Protein AF-M5RPS0-F1 (afdb_monomer)

Structure (mmCIF, N/CA/C/O backbone):
data_AF-M5RPS0-F1
#
_entry.id   AF-M5RPS0-F1
#
loop_
_atom_site.group_PDB
_atom_site.id
_atom_site.type_symbol
_atom_site.label_atom_id
_atom_site.label_alt_id
_atom_site.label_comp_id
_atom_site.label_asym_id
_atom_site.label_entity_id
_atom_site.label_seq_id
_atom_site.pdbx_PDB_ins_code
_atom_site.Cartn_x
_atom_site.Cartn_y
_atom_site.Cartn_z
_atom_site.occupancy
_atom_site.B_iso_or_equiv
_atom_site.auth_seq_id
_atom_site.auth_comp_id
_atom_site.auth_asym_id
_atom_site.auth_atom_id
_atom_site.pdbx_PDB_model_num
ATOM 1 N N . MET A 1 1 ? 8.910 -7.729 -21.639 1.00 49.31 1 MET A N 1
ATOM 2 C CA . MET A 1 1 ? 8.881 -6.461 -20.877 1.00 49.31 1 MET A CA 1
ATOM 3 C C . MET A 1 1 ? 8.513 -6.832 -19.441 1.00 49.31 1 MET A C 1
ATOM 5 O O . MET A 1 1 ? 7.450 -6.484 -18.976 1.00 49.31 1 MET A O 1
ATOM 9 N N . GLU A 1 2 ? 9.351 -7.652 -18.801 1.00 52.94 2 GLU A N 1
ATOM 10 C CA . GLU A 1 2 ? 8.969 -8.493 -17.639 1.00 52.94 2 GLU A CA 1
ATOM 11 C C . GLU A 1 2 ? 10.058 -8.421 -16.542 1.00 52.94 2 GLU A C 1
ATOM 13 O O . GLU A 1 2 ? 9.780 -8.303 -15.359 1.00 52.94 2 GLU A O 1
ATOM 18 N N . LEU A 1 3 ? 11.321 -8.252 -16.955 1.00 50.12 3 LEU A N 1
ATOM 19 C CA . LEU A 1 3 ? 12.501 -8.154 -16.084 1.00 50.12 3 LEU A CA 1
ATOM 20 C C . LEU A 1 3 ? 12.547 -6.948 -15.123 1.00 50.12 3 LEU A C 1
ATOM 22 O O . LEU A 1 3 ? 13.269 -6.990 -14.128 1.00 50.12 3 LEU A O 1
ATOM 26 N N . LEU A 1 4 ? 11.838 -5.851 -15.417 1.00 44.72 4 LEU A N 1
ATOM 27 C CA . LEU A 1 4 ? 11.839 -4.665 -14.545 1.00 44.72 4 LEU A CA 1
ATOM 28 C C . LEU A 1 4 ? 10.884 -4.823 -13.358 1.00 44.72 4 LEU A C 1
ATOM 30 O O . LEU A 1 4 ? 11.212 -4.363 -12.266 1.00 44.72 4 LEU A O 1
ATOM 34 N N . ALA A 1 5 ? 9.748 -5.497 -13.555 1.00 50.94 5 ALA A N 1
ATOM 35 C CA . ALA A 1 5 ? 8.778 -5.751 -12.495 1.00 50.94 5 ALA A CA 1
ATOM 36 C C . ALA A 1 5 ? 9.378 -6.674 -11.423 1.00 50.94 5 ALA A C 1
ATOM 38 O O . ALA A 1 5 ? 9.348 -6.334 -10.241 1.00 50.94 5 ALA A O 1
ATOM 39 N N . ASP A 1 6 ? 10.053 -7.748 -11.840 1.00 54.44 6 ASP A N 1
ATOM 40 C CA . ASP A 1 6 ? 10.699 -8.701 -10.927 1.00 54.44 6 ASP A CA 1
ATOM 41 C C . ASP A 1 6 ? 11.872 -8.092 -10.146 1.00 54.44 6 ASP A C 1
ATOM 43 O O . ASP A 1 6 ? 12.095 -8.394 -8.971 1.00 54.44 6 ASP A O 1
ATOM 47 N N . MET A 1 7 ? 12.641 -7.199 -10.776 1.00 54.59 7 MET A N 1
ATOM 48 C CA . MET A 1 7 ? 13.786 -6.558 -10.124 1.00 54.59 7 MET A CA 1
ATOM 49 C C . MET A 1 7 ? 13.350 -5.528 -9.077 1.00 54.59 7 MET A C 1
ATOM 51 O O . MET A 1 7 ? 13.989 -5.400 -8.027 1.00 54.59 7 MET A O 1
ATOM 55 N N . VAL A 1 8 ? 12.256 -4.809 -9.349 1.00 58.19 8 VAL A N 1
ATOM 56 C CA . VAL A 1 8 ? 11.620 -3.923 -8.369 1.00 58.19 8 VAL A CA 1
ATOM 57 C C . VAL A 1 8 ? 11.005 -4.764 -7.255 1.00 58.19 8 VAL A C 1
ATOM 59 O O . VAL A 1 8 ? 11.323 -4.519 -6.097 1.00 58.19 8 VAL A O 1
ATOM 62 N N . ALA A 1 9 ? 10.241 -5.812 -7.574 1.00 60.81 9 ALA A N 1
ATOM 63 C CA . ALA A 1 9 ? 9.615 -6.687 -6.583 1.00 60.81 9 ALA A CA 1
ATOM 64 C C . ALA A 1 9 ? 10.624 -7.261 -5.576 1.00 60.81 9 ALA A C 1
ATOM 66 O O . ALA A 1 9 ? 10.380 -7.187 -4.376 1.00 60.81 9 ALA A O 1
ATOM 67 N N . ASN A 1 10 ? 11.793 -7.731 -6.029 1.00 57.72 10 ASN A N 1
ATOM 68 C CA . ASN A 1 10 ? 12.819 -8.285 -5.137 1.00 57.72 10 ASN A CA 1
ATOM 69 C C . ASN A 1 10 ? 13.450 -7.232 -4.206 1.00 57.72 10 ASN A C 1
ATOM 71 O O . ASN A 1 10 ? 13.560 -7.456 -3.002 1.00 57.72 10 ASN A O 1
ATOM 75 N N . ARG A 1 11 ? 13.807 -6.042 -4.717 1.00 60.53 11 ARG A N 1
ATOM 76 C CA . ARG A 1 11 ? 14.349 -4.953 -3.871 1.00 60.53 11 ARG A CA 1
ATOM 77 C C . ARG A 1 11 ? 13.324 -4.410 -2.881 1.00 60.53 11 ARG A C 1
ATOM 79 O O . ARG A 1 11 ? 13.687 -3.955 -1.795 1.00 60.53 11 ARG A O 1
ATOM 86 N N . VAL A 1 12 ? 12.060 -4.419 -3.282 1.00 63.09 12 VAL A N 1
ATOM 87 C CA . VAL A 1 1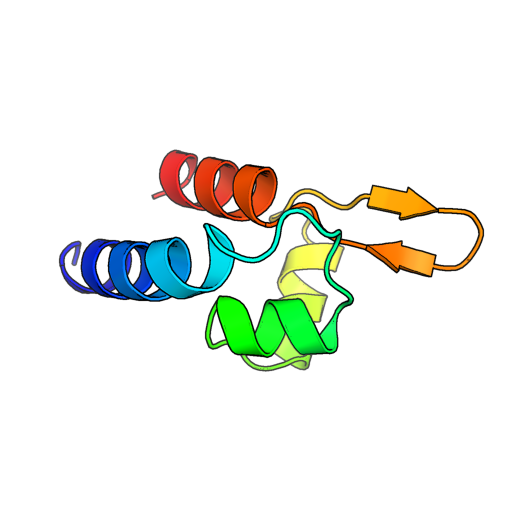2 ? 10.935 -3.946 -2.482 1.00 63.09 12 VAL A CA 1
ATOM 88 C C . VAL A 1 12 ? 10.585 -4.971 -1.404 1.00 63.09 12 VAL A C 1
ATOM 90 O O . VAL A 1 12 ? 10.443 -4.592 -0.244 1.00 63.09 12 VAL A O 1
ATOM 93 N N . ALA A 1 13 ? 10.588 -6.265 -1.734 1.00 61.38 13 ALA A N 1
ATOM 94 C CA . ALA A 1 13 ? 10.386 -7.360 -0.790 1.00 61.38 13 ALA A CA 1
ATOM 95 C C . ALA A 1 13 ? 11.405 -7.344 0.362 1.00 61.38 13 ALA A C 1
ATOM 97 O O . ALA A 1 13 ? 10.998 -7.448 1.516 1.00 61.38 13 ALA A O 1
ATOM 98 N N . ASP A 1 14 ? 12.696 -7.117 0.089 1.00 60.19 14 ASP A N 1
ATOM 99 C CA . ASP A 1 14 ? 13.729 -7.044 1.139 1.00 60.19 14 ASP A CA 1
ATOM 100 C C . ASP A 1 14 ? 13.544 -5.849 2.090 1.00 60.19 14 ASP A C 1
ATOM 102 O O . ASP A 1 14 ? 13.756 -5.957 3.304 1.00 60.19 14 ASP A O 1
ATOM 106 N N . ARG A 1 15 ? 13.115 -4.691 1.566 1.00 59.56 15 ARG A N 1
ATOM 107 C CA . ARG A 1 15 ? 12.816 -3.513 2.400 1.00 59.56 15 ARG A CA 1
ATOM 108 C C . ARG A 1 15 ? 11.550 -3.704 3.237 1.00 59.56 15 ARG A C 1
ATOM 110 O O . ARG A 1 15 ? 11.474 -3.185 4.349 1.00 59.56 15 ARG A O 1
ATOM 117 N N . LEU A 1 16 ? 10.590 -4.470 2.726 1.00 60.91 16 LEU A N 1
ATOM 118 C CA . LEU A 1 16 ? 9.277 -4.682 3.333 1.00 60.91 16 LEU A CA 1
ATOM 119 C C . LEU A 1 16 ? 9.215 -5.855 4.306 1.00 60.91 16 LEU A C 1
ATOM 121 O O . LEU A 1 16 ? 8.490 -5.770 5.294 1.00 60.91 16 LEU A O 1
ATOM 125 N N . ALA A 1 17 ? 10.009 -6.909 4.100 1.00 57.69 17 ALA A N 1
ATOM 126 C CA . ALA A 1 17 ? 10.071 -8.070 4.991 1.00 57.69 17 ALA A CA 1
ATOM 127 C C . ALA A 1 17 ? 10.448 -7.691 6.437 1.00 57.69 17 ALA A C 1
ATOM 129 O O . ALA A 1 17 ? 10.076 -8.380 7.388 1.00 57.69 17 ALA A O 1
ATOM 130 N N . ASN A 1 18 ? 11.129 -6.555 6.614 1.00 57.81 18 ASN A N 1
ATOM 131 C CA . ASN A 1 18 ? 11.495 -6.007 7.919 1.00 57.81 18 ASN A CA 1
ATOM 132 C C . ASN A 1 18 ? 10.450 -5.039 8.512 1.00 57.81 18 ASN A C 1
ATOM 134 O O . ASN A 1 18 ? 10.579 -4.624 9.664 1.00 57.81 18 ASN A O 1
ATOM 138 N N . GLN A 1 19 ? 9.399 -4.683 7.768 1.00 60.09 19 GLN A N 1
ATOM 139 C CA . GLN A 1 19 ? 8.370 -3.729 8.180 1.00 60.09 19 GLN A CA 1
ATOM 140 C C . GLN A 1 19 ? 7.000 -4.412 8.284 1.00 60.09 19 GLN A C 1
ATOM 142 O O . GLN A 1 19 ? 6.125 -4.221 7.449 1.00 60.09 19 GLN A O 1
ATOM 147 N N . ARG A 1 20 ? 6.756 -5.135 9.388 1.00 65.69 20 ARG A N 1
ATOM 148 C CA . ARG A 1 20 ? 5.421 -5.674 9.754 1.00 65.69 20 ARG A CA 1
ATOM 149 C C . ARG A 1 20 ? 4.378 -4.594 10.110 1.00 65.69 20 ARG A C 1
ATOM 151 O O . ARG A 1 20 ? 3.428 -4.866 10.840 1.00 65.69 20 ARG A O 1
ATOM 158 N N . ARG A 1 21 ? 4.575 -3.346 9.681 1.00 83.81 21 ARG A N 1
ATOM 159 C CA . ARG A 1 21 ? 3.710 -2.209 10.013 1.00 83.81 21 ARG A CA 1
ATOM 160 C C . ARG A 1 21 ? 2.990 -1.715 8.769 1.00 83.81 21 ARG A C 1
ATOM 162 O O . ARG A 1 21 ? 3.547 -1.747 7.677 1.00 83.81 21 ARG A O 1
ATOM 169 N N . LEU A 1 22 ? 1.782 -1.199 8.969 1.00 89.50 22 LEU A N 1
ATOM 170 C CA . LEU A 1 22 ? 1.057 -0.501 7.918 1.00 89.50 22 LEU A CA 1
ATOM 171 C C . LEU A 1 22 ? 1.824 0.754 7.495 1.00 89.50 22 LEU A C 1
ATOM 173 O O . LEU A 1 22 ? 2.314 1.502 8.345 1.00 89.50 22 LEU A O 1
ATOM 177 N N . LEU A 1 23 ? 1.892 0.983 6.191 1.00 90.38 23 LEU A N 1
ATOM 178 C CA . LEU A 1 23 ? 2.572 2.125 5.606 1.00 90.38 23 LEU A CA 1
A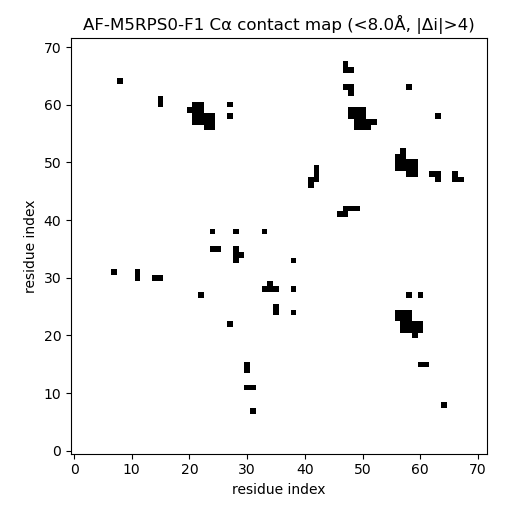TOM 179 C C . LEU A 1 23 ? 1.598 3.269 5.374 1.00 90.38 23 LEU A C 1
ATOM 181 O O . LEU A 1 23 ? 0.437 3.078 5.009 1.00 90.38 23 LEU A O 1
ATOM 185 N N . THR A 1 24 ? 2.086 4.481 5.572 1.00 92.81 24 THR A N 1
ATOM 186 C CA . THR A 1 24 ? 1.428 5.694 5.108 1.00 92.81 24 THR A CA 1
ATOM 187 C C . THR A 1 24 ? 1.644 5.873 3.609 1.00 92.81 24 THR A C 1
ATOM 189 O O . THR A 1 24 ? 2.494 5.244 2.982 1.00 92.81 24 THR A O 1
ATOM 192 N N . ARG A 1 25 ? 0.872 6.780 3.019 1.00 91.88 25 ARG A N 1
ATOM 193 C CA . ARG A 1 25 ? 0.980 7.126 1.604 1.00 91.88 25 ARG A CA 1
ATOM 194 C C . ARG A 1 25 ? 2.403 7.521 1.137 1.00 91.88 25 ARG A C 1
ATOM 196 O O . ARG A 1 25 ? 2.817 6.987 0.111 1.00 91.88 25 ARG A O 1
ATOM 203 N N . PRO A 1 26 ? 3.160 8.409 1.818 1.00 92.12 26 PRO A N 1
ATOM 204 C CA . PRO A 1 26 ? 4.531 8.719 1.402 1.00 92.12 26 PRO A CA 1
ATOM 205 C C . PRO A 1 26 ? 5.474 7.517 1.543 1.00 92.12 26 PRO A C 1
ATOM 207 O O . PRO A 1 26 ? 6.260 7.268 0.637 1.00 92.12 26 PRO A O 1
ATOM 210 N N . GLU A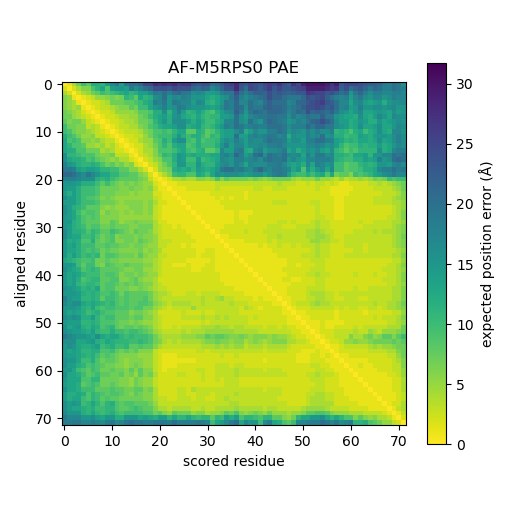 1 27 ? 5.342 6.727 2.614 1.00 90.00 27 GLU A N 1
ATOM 211 C CA . GLU A 1 27 ? 6.161 5.523 2.809 1.00 90.00 27 GLU A CA 1
ATOM 212 C C . GLU A 1 27 ? 5.929 4.497 1.693 1.00 90.00 27 GLU A C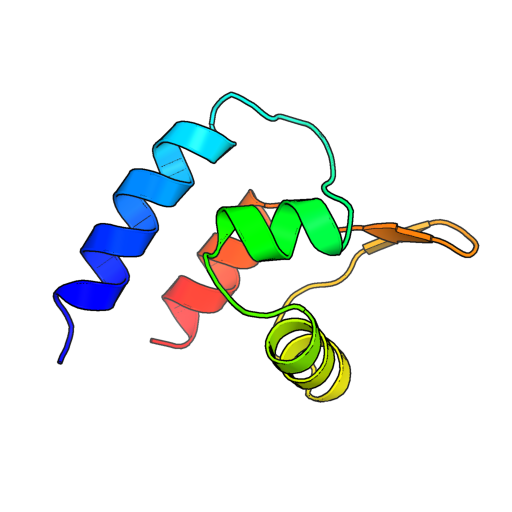 1
ATOM 214 O O . GLU A 1 27 ? 6.884 3.952 1.150 1.00 90.00 27 GLU A O 1
ATOM 219 N N . LEU A 1 28 ? 4.672 4.263 1.297 1.00 89.38 28 LEU A N 1
ATOM 220 C CA . LEU A 1 28 ? 4.375 3.347 0.198 1.00 89.38 28 LEU A CA 1
ATOM 221 C C . LEU A 1 28 ? 4.961 3.843 -1.131 1.00 89.38 28 LEU A C 1
ATOM 223 O O . LEU A 1 28 ? 5.505 3.039 -1.882 1.00 89.38 28 LEU A O 1
ATOM 227 N N . ALA A 1 29 ? 4.872 5.146 -1.419 1.00 90.06 29 ALA A N 1
ATOM 228 C CA . ALA A 1 29 ? 5.412 5.733 -2.648 1.00 90.06 29 ALA A CA 1
ATOM 229 C C . ALA A 1 29 ? 6.927 5.502 -2.778 1.00 90.06 29 ALA A 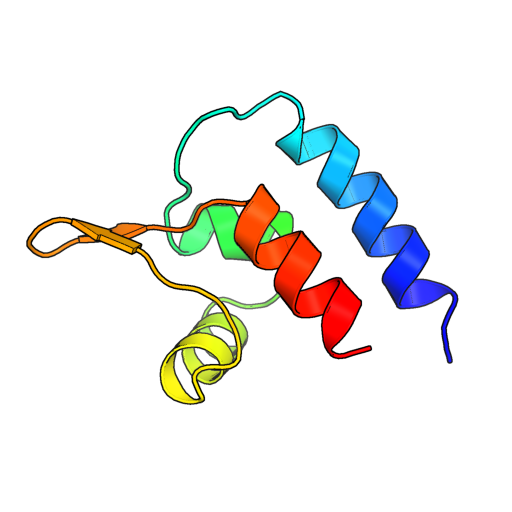C 1
ATOM 231 O O . ALA A 1 29 ? 7.408 5.130 -3.849 1.00 90.06 29 ALA A O 1
ATOM 232 N N . GLU A 1 30 ? 7.663 5.662 -1.675 1.00 87.69 30 GLU A N 1
ATOM 233 C CA . GLU A 1 30 ? 9.097 5.360 -1.609 1.00 87.69 30 GLU A CA 1
ATOM 234 C C . GLU A 1 30 ? 9.378 3.870 -1.797 1.00 87.69 30 GLU A C 1
ATOM 236 O O . GLU A 1 30 ? 10.311 3.494 -2.506 1.00 87.69 30 GLU A O 1
ATOM 241 N N . VAL A 1 31 ? 8.557 3.021 -1.178 1.00 83.25 31 VAL A N 1
ATOM 242 C CA . VAL A 1 31 ? 8.688 1.567 -1.247 1.00 83.25 31 VAL A CA 1
ATOM 243 C C . VAL A 1 31 ? 8.509 1.070 -2.676 1.00 83.25 31 VAL A C 1
ATOM 245 O O . VAL A 1 31 ? 9.399 0.403 -3.180 1.00 83.25 31 VAL A O 1
ATOM 248 N N . ILE A 1 32 ? 7.415 1.410 -3.360 1.00 82.44 32 ILE A N 1
ATOM 249 C CA . ILE A 1 32 ? 7.169 0.937 -4.736 1.00 82.44 32 ILE A CA 1
ATOM 250 C C . ILE A 1 32 ? 7.859 1.809 -5.798 1.00 82.44 32 ILE A C 1
ATOM 252 O O . ILE A 1 32 ? 7.707 1.568 -6.993 1.00 82.44 32 ILE A O 1
ATOM 256 N N . ASN A 1 33 ? 8.634 2.808 -5.361 1.00 84.38 33 ASN A N 1
ATOM 257 C CA . ASN A 1 33 ? 9.397 3.734 -6.193 1.00 84.38 33 ASN A CA 1
ATOM 258 C C . ASN A 1 33 ? 8.544 4.446 -7.263 1.00 84.38 33 ASN A C 1
ATOM 260 O O . ASN A 1 33 ? 8.905 4.500 -8.441 1.00 84.38 33 ASN A O 1
ATOM 264 N N . VAL A 1 34 ? 7.405 5.009 -6.848 1.00 87.44 34 VAL A N 1
ATOM 265 C CA . VAL A 1 34 ? 6.531 5.829 -7.703 1.00 87.44 34 VAL A CA 1
ATOM 266 C C . VAL A 1 34 ? 6.329 7.216 -7.110 1.00 87.44 34 VAL A C 1
ATOM 268 O O . VAL A 1 34 ? 6.458 7.439 -5.908 1.00 87.44 34 VAL A O 1
ATOM 271 N N . SER A 1 35 ? 5.961 8.174 -7.956 1.00 92.06 35 SER A N 1
ATOM 272 C CA . SER A 1 35 ? 5.615 9.510 -7.482 1.00 92.06 35 SER A CA 1
ATOM 273 C C . SER A 1 35 ? 4.293 9.501 -6.699 1.00 92.06 35 SER A C 1
ATOM 275 O O . SER A 1 35 ? 3.354 8.772 -7.023 1.00 92.06 35 SER A O 1
ATOM 277 N N . ILE A 1 36 ? 4.187 10.370 -5.690 1.00 93.12 36 ILE A N 1
ATOM 278 C CA . ILE A 1 36 ? 2.969 10.556 -4.884 1.00 93.12 36 ILE A CA 1
ATOM 279 C C . ILE A 1 36 ? 1.708 10.841 -5.740 1.00 93.12 36 ILE A C 1
ATOM 281 O O . ILE A 1 36 ? 0.651 10.303 -5.396 1.00 93.12 36 ILE A O 1
ATOM 285 N N . PRO A 1 37 ? 1.768 11.625 -6.8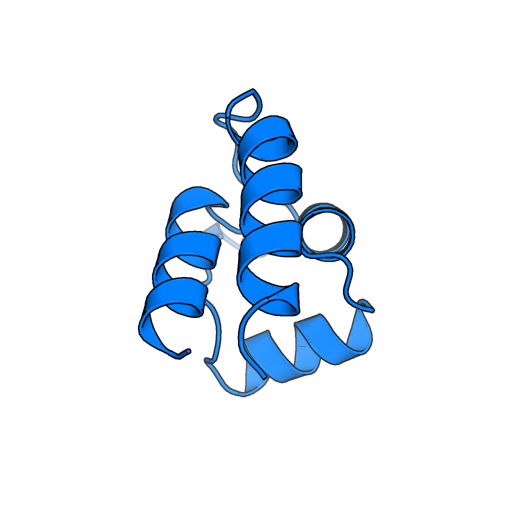42 1.00 95.06 37 PRO A N 1
ATOM 286 C CA . PRO A 1 37 ? 0.630 11.814 -7.749 1.00 95.06 37 PRO A CA 1
ATOM 287 C C . PRO A 1 37 ? 0.232 10.548 -8.519 1.00 95.06 37 PRO A C 1
ATOM 289 O O . PRO A 1 37 ? -0.957 10.295 -8.717 1.00 95.06 37 PRO A O 1
ATOM 292 N N . LYS A 1 38 ? 1.208 9.728 -8.936 1.00 92.25 38 LYS A N 1
ATOM 293 C CA . LYS A 1 38 ? 0.917 8.442 -9.583 1.00 92.25 38 LYS A CA 1
ATOM 294 C C . LYS A 1 38 ? 0.266 7.487 -8.589 1.00 92.25 38 LYS A C 1
ATOM 296 O O . LYS A 1 38 ? -0.757 6.903 -8.923 1.00 92.25 38 LYS A O 1
ATOM 301 N N . LEU A 1 39 ? 0.786 7.412 -7.364 1.00 91.62 39 LEU A N 1
ATOM 302 C CA . LEU A 1 39 ? 0.164 6.639 -6.289 1.00 91.62 39 LEU A CA 1
ATOM 303 C C . LEU A 1 39 ? -1.284 7.087 -6.031 1.00 91.62 39 LEU A C 1
ATOM 305 O O . LEU A 1 39 ? -2.160 6.252 -5.866 1.00 91.62 39 LEU A O 1
ATOM 309 N N . ASP A 1 40 ? -1.559 8.392 -6.056 1.00 93.62 40 ASP A N 1
ATOM 310 C CA . ASP A 1 40 ? -2.926 8.919 -5.925 1.00 93.62 40 ASP A CA 1
ATOM 311 C C . ASP A 1 40 ? -3.863 8.463 -7.037 1.00 93.62 40 ASP A C 1
ATOM 313 O O . ASP A 1 40 ? -5.026 8.156 -6.788 1.00 93.62 40 ASP A O 1
ATOM 317 N N . THR A 1 41 ? -3.344 8.423 -8.262 1.00 94.38 41 THR A N 1
ATOM 318 C CA . THR A 1 41 ? -4.090 7.931 -9.421 1.00 94.38 41 THR A CA 1
ATOM 319 C C . THR A 1 41 ? -4.437 6.458 -9.222 1.00 94.38 41 THR A C 1
ATOM 321 O O . THR A 1 41 ? -5.599 6.099 -9.333 1.00 94.38 41 THR A O 1
ATOM 324 N N . MET A 1 42 ? -3.470 5.640 -8.792 1.00 90.44 42 MET A N 1
ATOM 325 C CA . MET A 1 42 ? -3.681 4.213 -8.506 1.00 90.44 42 MET A CA 1
ATOM 326 C C . MET A 1 42 ? -4.709 3.985 -7.386 1.00 90.44 42 MET A C 1
ATOM 328 O O . MET A 1 42 ? -5.547 3.099 -7.490 1.00 90.44 42 MET A O 1
ATOM 332 N N . ILE A 1 43 ? -4.684 4.803 -6.325 1.00 91.75 43 ILE A N 1
ATOM 333 C CA . ILE A 1 43 ? -5.681 4.749 -5.239 1.00 91.75 43 ILE A CA 1
ATOM 334 C C . ILE A 1 43 ? -7.076 5.109 -5.754 1.00 91.75 43 ILE A C 1
ATOM 336 O O . ILE A 1 43 ? -8.063 4.494 -5.359 1.00 91.75 43 ILE A O 1
ATOM 340 N N . ARG A 1 44 ? -7.172 6.152 -6.583 1.00 93.31 44 ARG A N 1
ATOM 341 C CA . ARG A 1 44 ? -8.444 6.629 -7.136 1.00 93.31 44 ARG A CA 1
ATOM 342 C C . ARG A 1 44 ? -9.051 5.615 -8.100 1.00 93.31 44 ARG A C 1
ATOM 344 O O . ARG A 1 44 ? -10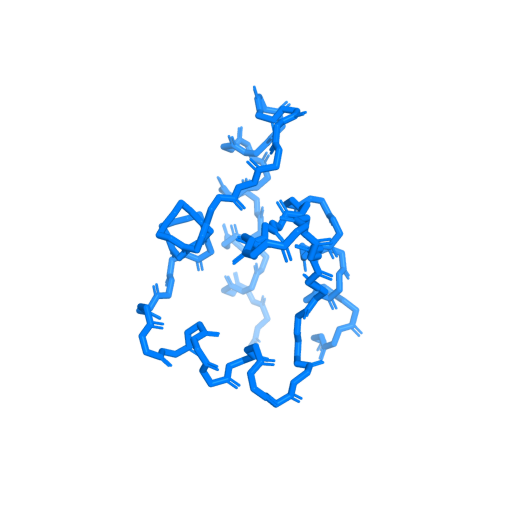.268 5.462 -8.110 1.00 93.31 44 ARG A O 1
ATOM 351 N N . ASP A 1 45 ? -8.204 4.959 -8.880 1.00 91.62 45 ASP A N 1
ATOM 352 C CA . ASP A 1 45 ? -8.596 4.023 -9.929 1.00 91.62 45 ASP A CA 1
ATOM 353 C C . ASP A 1 45 ? -8.754 2.579 -9.378 1.00 91.62 45 ASP A C 1
ATOM 355 O O . ASP A 1 45 ? -8.999 1.653 -10.141 1.00 91.62 45 ASP A O 1
ATOM 359 N N . ASP A 1 46 ? -8.671 2.403 -8.047 1.00 88.00 46 ASP A N 1
ATOM 360 C CA . ASP A 1 46 ? -8.801 1.132 -7.305 1.00 88.00 46 ASP A CA 1
ATOM 361 C C . ASP A 1 46 ? -7.781 0.050 -7.726 1.00 88.00 46 ASP A C 1
ATOM 363 O O . ASP A 1 46 ? -8.010 -1.149 -7.592 1.00 88.00 46 ASP A O 1
ATOM 367 N N . GLU A 1 47 ? -6.612 0.484 -8.211 1.00 87.56 47 GLU A N 1
ATOM 368 C CA . GLU A 1 47 ? -5.524 -0.385 -8.690 1.00 87.56 47 GLU A CA 1
ATOM 369 C C . GLU A 1 47 ? -4.663 -0.962 -7.550 1.00 87.56 47 GLU A C 1
ATOM 371 O O . GLU A 1 47 ? -3.792 -1.799 -7.787 1.00 87.56 47 GLU A O 1
ATOM 376 N N . ILE A 1 48 ? -4.853 -0.501 -6.308 1.00 89.44 48 ILE A N 1
ATOM 377 C CA . ILE A 1 48 ? -4.122 -1.001 -5.137 1.00 89.44 48 ILE A CA 1
ATOM 378 C C . ILE A 1 48 ? -5.024 -1.150 -3.909 1.00 89.44 48 ILE A C 1
ATOM 380 O O . ILE A 1 48 ? -5.884 -0.303 -3.665 1.00 89.44 48 ILE A O 1
ATOM 384 N N . PRO A 1 49 ? -4.793 -2.173 -3.066 1.00 90.50 49 PRO A N 1
ATOM 385 C CA . PRO A 1 49 ? -5.573 -2.374 -1.856 1.00 90.50 49 PRO A CA 1
ATOM 386 C C . PRO A 1 49 ? -5.291 -1.280 -0.821 1.00 90.50 49 PRO A C 1
ATOM 388 O O . PRO A 1 49 ? -4.142 -0.982 -0.485 1.00 90.50 49 PRO A O 1
ATOM 391 N N . VAL A 1 50 ? -6.366 -0.716 -0.271 1.00 93.56 50 VAL A N 1
ATOM 392 C CA . VAL A 1 50 ? -6.320 0.381 0.700 1.00 93.56 50 VAL A CA 1
ATOM 393 C C . VAL A 1 50 ? -6.951 -0.035 2.026 1.00 93.56 50 VAL A C 1
ATOM 395 O O . VAL A 1 50 ? -8.066 -0.552 2.058 1.00 93.56 50 VAL A O 1
ATOM 398 N N . ILE A 1 51 ? -6.298 0.294 3.143 1.00 92.94 51 ILE A N 1
ATOM 399 C CA . ILE A 1 51 ? -6.850 0.124 4.491 1.00 92.94 51 ILE A CA 1
ATOM 400 C C . ILE A 1 51 ? -7.219 1.496 5.056 1.00 92.94 51 ILE A C 1
ATOM 402 O O . ILE A 1 51 ? -6.375 2.378 5.230 1.00 92.94 51 ILE A O 1
ATOM 406 N N . ARG A 1 52 ? -8.501 1.689 5.375 1.00 92.62 52 ARG A N 1
ATOM 407 C CA . ARG A 1 52 ? -9.002 2.931 5.979 1.00 92.62 52 ARG A CA 1
ATOM 408 C C . ARG A 1 52 ? -9.156 2.751 7.487 1.00 92.62 52 ARG A C 1
ATOM 410 O O . ARG A 1 52 ? -9.970 1.951 7.935 1.00 92.62 52 ARG A O 1
ATOM 417 N N . VAL A 1 53 ? -8.397 3.518 8.272 1.00 87.88 53 VAL A N 1
ATOM 418 C CA . VAL A 1 53 ? -8.469 3.528 9.744 1.00 87.88 53 VAL A CA 1
ATOM 419 C C . VAL A 1 53 ? -8.905 4.913 10.207 1.00 87.88 53 VAL A C 1
ATOM 421 O O . VAL A 1 53 ? -8.114 5.859 10.271 1.00 87.88 53 VAL A O 1
ATOM 424 N N . GLY A 1 54 ? -10.199 5.056 10.503 1.00 91.00 54 GLY A N 1
ATOM 425 C CA . GLY A 1 54 ? -10.807 6.352 10.793 1.00 91.00 54 GLY A CA 1
ATOM 426 C C . GLY A 1 54 ? -10.635 7.315 9.616 1.00 91.00 54 GLY A C 1
ATOM 427 O O . GLY A 1 54 ? -11.139 7.069 8.526 1.00 91.00 54 GLY A O 1
ATOM 428 N N . ARG A 1 55 ? -9.902 8.414 9.833 1.00 90.50 55 ARG A N 1
ATOM 429 C CA . ARG A 1 55 ? -9.591 9.413 8.791 1.00 90.50 55 ARG A CA 1
ATOM 430 C C . ARG A 1 55 ? -8.280 9.142 8.046 1.00 90.50 55 ARG A C 1
ATOM 432 O O . ARG A 1 55 ? -7.923 9.913 7.160 1.00 90.50 55 ARG A O 1
ATOM 439 N N . LYS A 1 56 ? -7.531 8.106 8.433 1.00 88.75 56 LYS A N 1
ATOM 440 C CA . LYS A 1 56 ? -6.227 7.786 7.848 1.00 88.75 56 LYS A CA 1
ATOM 441 C C . LYS A 1 56 ? -6.358 6.705 6.786 1.00 88.75 56 LYS A C 1
ATOM 443 O O . LYS A 1 56 ? -7.140 5.767 6.928 1.00 88.75 56 LYS A O 1
ATOM 448 N N . VAL A 1 57 ? -5.534 6.847 5.757 1.00 92.81 57 VAL A N 1
ATOM 449 C CA . VAL A 1 57 ? -5.348 5.863 4.697 1.00 92.81 57 VAL A CA 1
ATOM 450 C C . VAL A 1 57 ? -3.986 5.214 4.896 1.00 92.81 57 VAL A C 1
ATOM 452 O O . VAL A 1 57 ? -2.977 5.916 4.996 1.00 92.81 57 VAL A O 1
ATOM 455 N N . LEU A 1 58 ? -3.989 3.893 5.008 1.00 94.19 58 LEU A N 1
ATOM 456 C CA . LEU A 1 58 ? -2.828 3.062 5.274 1.00 94.19 58 LEU A CA 1
ATOM 457 C C . LEU A 1 58 ? -2.779 1.892 4.290 1.00 94.19 58 LEU A C 1
ATOM 459 O O . LEU A 1 58 ? -3.784 1.541 3.671 1.00 94.19 58 LEU A O 1
ATOM 463 N N . PHE A 1 59 ? -1.607 1.281 4.176 1.00 92.25 59 PHE A N 1
ATOM 464 C CA . PHE A 1 59 ? -1.338 0.228 3.208 1.00 92.25 59 PHE A CA 1
ATOM 465 C C . PHE A 1 59 ? -0.644 -0.943 3.883 1.00 92.25 59 PHE A C 1
ATOM 467 O O . PHE A 1 59 ? 0.338 -0.754 4.602 1.00 92.25 59 PHE A O 1
ATOM 474 N N . ASP A 1 60 ? -1.154 -2.148 3.643 1.00 89.12 60 ASP A N 1
ATOM 475 C CA . ASP A 1 60 ? -0.402 -3.360 3.937 1.00 89.12 60 ASP A CA 1
ATOM 476 C C . ASP A 1 60 ? 0.553 -3.616 2.763 1.00 89.12 60 ASP A C 1
ATOM 478 O O . ASP A 1 60 ? 0.093 -3.866 1.643 1.00 89.12 60 ASP A O 1
ATOM 482 N N . PRO A 1 61 ? 1.872 -3.537 2.984 1.00 85.12 61 PRO A N 1
ATOM 483 C CA . PRO A 1 61 ? 2.835 -3.708 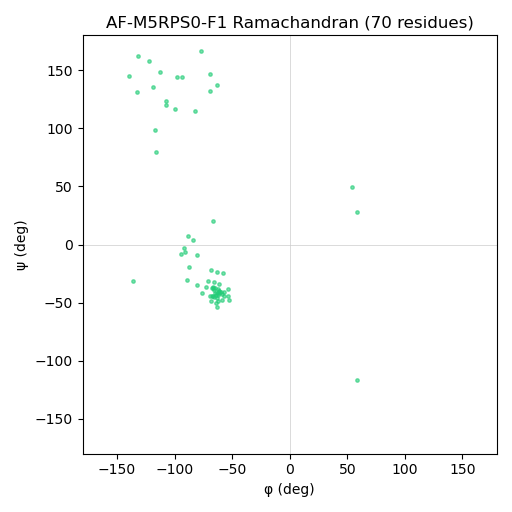1.910 1.00 85.12 61 PRO A CA 1
ATOM 484 C C . PRO A 1 61 ? 2.774 -5.083 1.236 1.00 85.12 61 PRO A C 1
ATOM 486 O O . PRO A 1 61 ? 2.978 -5.168 0.026 1.00 85.12 61 PRO A O 1
ATOM 489 N N . HIS A 1 62 ? 2.463 -6.150 1.978 1.00 82.88 62 HIS A N 1
ATOM 490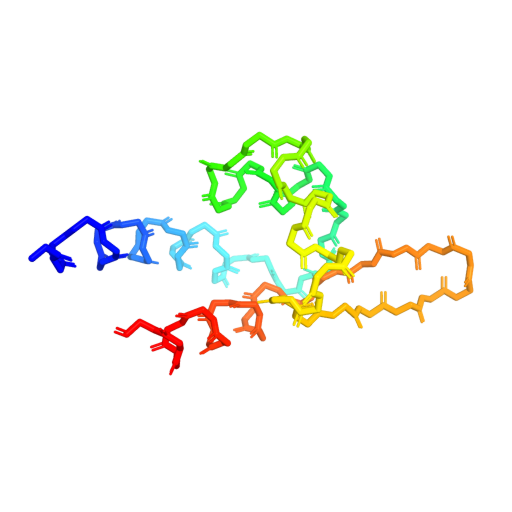 C CA . HIS A 1 62 ? 2.362 -7.492 1.403 1.00 82.88 62 HIS A CA 1
ATOM 491 C C . HIS A 1 62 ? 1.147 -7.606 0.486 1.00 82.88 62 HIS A C 1
ATOM 493 O O . HIS A 1 62 ? 1.267 -8.112 -0.630 1.00 82.88 62 HIS A O 1
ATOM 499 N N . ALA A 1 63 ? 0.003 -7.076 0.927 1.00 86.50 63 ALA A N 1
ATOM 500 C CA . ALA A 1 63 ? -1.213 -7.061 0.125 1.00 86.50 63 ALA A CA 1
ATOM 501 C C . ALA A 1 63 ? -1.022 -6.257 -1.170 1.00 86.50 63 ALA A C 1
ATOM 503 O O . ALA A 1 63 ? -1.453 -6.702 -2.231 1.00 86.50 63 ALA A O 1
ATOM 504 N N . VAL A 1 64 ? -0.338 -5.107 -1.101 1.00 86.62 64 VAL A N 1
ATOM 505 C CA . VAL A 1 64 ? -0.054 -4.280 -2.284 1.00 86.62 64 VAL A CA 1
ATOM 506 C C . VAL A 1 64 ? 0.847 -5.016 -3.274 1.00 86.62 64 VAL A C 1
ATOM 508 O O . VAL A 1 64 ? 0.487 -5.096 -4.444 1.00 86.62 64 VAL A O 1
ATOM 511 N N . ILE A 1 65 ? 1.975 -5.594 -2.839 1.00 81.56 65 ILE A N 1
ATOM 512 C CA . ILE A 1 65 ? 2.855 -6.347 -3.754 1.00 81.56 65 ILE A CA 1
ATOM 513 C C . ILE A 1 65 ? 2.103 -7.507 -4.397 1.00 81.56 65 ILE A C 1
ATOM 515 O O . ILE A 1 65 ? 2.179 -7.678 -5.609 1.00 81.56 65 ILE A O 1
ATOM 519 N N . GLN A 1 66 ? 1.385 -8.302 -3.601 1.00 83.06 66 GLN A N 1
ATOM 520 C CA . GLN A 1 66 ? 0.656 -9.458 -4.114 1.00 83.06 66 GLN A CA 1
ATOM 521 C C . GLN A 1 66 ? -0.384 -9.039 -5.157 1.00 83.06 66 GLN A C 1
ATOM 523 O O . GLN A 1 66 ? -0.520 -9.694 -6.190 1.00 83.06 66 GLN A O 1
ATOM 528 N N . HIS A 1 67 ? -1.090 -7.935 -4.909 1.00 85.19 67 HIS A N 1
ATOM 529 C CA . HIS A 1 67 ? -2.057 -7.392 -5.853 1.00 85.19 67 HIS A CA 1
ATOM 530 C C . HIS A 1 67 ? -1.384 -6.967 -7.162 1.00 85.19 67 HIS A C 1
ATOM 532 O O . HIS A 1 67 ? -1.812 -7.389 -8.233 1.00 85.19 67 HIS A O 1
ATOM 538 N N . LEU A 1 68 ? -0.285 -6.211 -7.075 1.00 82.19 68 LEU A N 1
ATOM 539 C CA . LEU A 1 68 ? 0.477 -5.765 -8.244 1.00 82.19 68 LEU A CA 1
ATOM 540 C C . LEU A 1 68 ? 1.067 -6.938 -9.038 1.00 82.19 68 LEU A C 1
ATOM 542 O O . LEU A 1 68 ? 1.037 -6.917 -10.262 1.00 82.19 68 LEU A O 1
ATOM 546 N N . ALA A 1 69 ? 1.547 -7.980 -8.357 1.00 79.12 69 ALA A N 1
ATOM 547 C CA . ALA A 1 69 ? 2.070 -9.190 -8.989 1.00 79.12 69 ALA A CA 1
ATOM 548 C C . ALA A 1 69 ? 0.987 -10.031 -9.687 1.00 79.12 69 ALA A C 1
ATOM 550 O O . ALA A 1 69 ? 1.311 -10.826 -10.557 1.00 79.12 69 ALA A O 1
ATOM 551 N N . THR A 1 70 ? -0.287 -9.876 -9.310 1.00 78.19 70 THR A N 1
ATOM 552 C CA . THR A 1 70 ? -1.412 -10.604 -9.928 1.00 78.19 70 THR A CA 1
ATOM 553 C C . THR A 1 70 ? -1.975 -9.875 -11.156 1.00 78.19 70 THR A C 1
ATOM 555 O O . THR A 1 70 ? -2.664 -10.490 -11.964 1.00 78.19 70 THR A O 1
ATOM 558 N N . GLN A 1 71 ? -1.715 -8.568 -11.294 1.00 66.31 71 GLN A N 1
ATOM 559 C CA . GLN A 1 71 ? -2.157 -7.759 -12.439 1.00 66.31 71 GLN A CA 1
ATOM 560 C C . GLN A 1 71 ? -1.109 -7.628 -13.562 1.00 66.31 71 GLN A C 1
ATOM 562 O O . GLN A 1 71 ? -1.426 -7.063 -14.610 1.00 66.31 71 GLN A O 1
ATOM 567 N N . ALA A 1 72 ? 0.120 -8.103 -13.336 1.00 53.53 72 ALA A N 1
ATOM 568 C CA . ALA A 1 72 ? 1.196 -8.148 -14.329 1.00 53.53 72 ALA A CA 1
ATOM 569 C C . ALA A 1 72 ? 1.083 -9.395 -15.217 1.00 53.53 72 ALA A C 1
ATOM 571 O O . ALA A 1 72 ? 1.350 -9.256 -16.433 1.00 53.53 72 ALA A O 1
#

pLDDT: mean 79.26, std 15.26, range [44.72, 95.06]

Foldseek 3Di:
DPVVLVVLLVVLCVVQVPPPDWAALVRVCVSSVHDSVVSVVCVVVVQADWDDDPPGITHDSVRRSVSVVVVD

Organism: NCBI:txid1265738

Solvent-accessible surface area (backbone atoms only — not comparable to full-atom values): 4351 Å² total; per-residue (Å²): 143,57,72,64,61,56,55,49,50,54,60,34,46,64,64,43,76,77,47,97,56,73,30,45,67,70,56,44,22,63,58,75,69,48,55,67,70,58,52,50,48,34,57,74,72,65,70,49,69,76,43,75,58,88,94,44,66,33,28,51,66,66,59,35,51,54,51,53,67,73,75,109

Nearest PDB structures (foldseek):
  6ama-assembly1_B  TM=7.308E-01  e=2.283E-01  Streptomyces venezuelae
  5zz6-assembly1_A  TM=5.958E-01  e=2.003E-01  Thermotoga maritima MSB8
  6r7f-assembly1_H  TM=4.681E-01  e=2.437E-01  Homo sapiens
  3mq0-assembly1_A  TM=4.163E-01  e=2.003E-01  Agrobacterium tumefaciens
  6r7i-assembly1_H  TM=4.793E-01  e=6.941E-01  Homo sapiens

Radius of gyration: 11.83 Å; Cα contacts (8 Å, |Δi|>4): 60; chains: 1; bounding box: 25×22×32 Å

Sequence (72 aa):
MELLADMVANRVADRLANQRRLLTRPELAEVINVSIPKLDTMIRDDEIPVIRVGRKVLFDPHAVIQHLATQA

Mean predicted aligned error: 7.22 Å

Secondary structure (DSSP, 8-state):
--HHHHHHHHHHHHHHTT--SPEEHHHHHHHTT--HHHHHHHHHTT-S--EEETTEEEE-HHHHHHHHHHH-

InterPro domains:
  IPR009061 Putative DNA-binding domain superfamily [SSF46955] (21-70)
  IPR010093 SinI-like, DNA-binding domain [TIGR01764] (23-69)
  IPR036388 Winged helix-like DNA-binding domain superfamily [G3DSA:1.10.10.10] (22-72)
  IPR041657 Helix-turn-helix domain, group 17 [PF12728] (22-71)